Protein AF-A0A4V1VG09-F1 (afdb_monomer_lite)

Foldseek 3Di:
DQWDWDDDPPDIDIDGDCVVCPVVVVVVVVVVVVVVVVVVVVVVVVVVVVVVVVPDPPDPDD

pLDDT: mean 90.45, std 12.5, range [48.72, 98.25]

Radius of gyration: 26.89 Å; chains: 1; bounding box: 69×15×65 Å

Secondary structure (DSSP, 8-state):
--EEEEEETTEEEEEE--GGGHHHHHHHHHHHHHHHHHHHHHHHHHHHHHHHHHHS------

Structure (mmCIF, N/CA/C/O backbone):
data_AF-A0A4V1VG09-F1
#
_entry.id   AF-A0A4V1VG09-F1
#
loop_
_atom_site.group_PDB
_atom_site.id
_atom_site.type_symbol
_atom_site.label_atom_id
_atom_site.label_alt_id
_atom_site.label_comp_id
_atom_site.label_asym_id
_atom_site.label_entity_id
_atom_site.label_seq_id
_atom_site.pdbx_PDB_ins_code
_atom_site.Cartn_x
_atom_site.Cartn_y
_atom_site.Cartn_z
_atom_site.occupancy
_atom_site.B_iso_or_equiv
_atom_site.auth_seq_id
_atom_site.auth_comp_id
_atom_site.auth_asym_id
_atom_site.auth_atom_id
_atom_site.pdbx_PDB_model_num
ATOM 1 N N . GLY A 1 1 ? -11.937 2.132 15.081 1.00 79.12 1 GLY A N 1
ATOM 2 C CA . GLY A 1 1 ? -10.497 1.905 15.327 1.00 79.12 1 GLY A CA 1
ATOM 3 C C . GLY A 1 1 ? -10.160 0.463 15.006 1.00 79.12 1 GLY A C 1
ATOM 4 O O . GLY A 1 1 ? -11.087 -0.320 14.888 1.00 79.12 1 GLY A O 1
ATOM 5 N N . LEU A 1 2 ? -8.875 0.117 14.884 1.00 93.75 2 LEU A N 1
ATOM 6 C CA . LEU A 1 2 ? -8.371 -1.208 14.453 1.00 93.75 2 LEU A CA 1
ATOM 7 C C . LEU A 1 2 ? -8.867 -2.411 15.270 1.00 93.75 2 LEU A C 1
ATOM 9 O O . LEU A 1 2 ? -8.662 -3.556 14.884 1.00 93.75 2 LEU A O 1
ATOM 13 N N . ILE A 1 3 ? -9.471 -2.155 16.427 1.00 94.25 3 ILE A N 1
ATOM 14 C CA . ILE A 1 3 ? -10.025 -3.172 17.306 1.00 94.25 3 ILE A CA 1
ATOM 15 C C . ILE A 1 3 ? -11.502 -2.867 17.514 1.00 94.25 3 ILE A C 1
ATOM 17 O O . ILE A 1 3 ? -11.860 -1.780 17.980 1.00 94.25 3 ILE A O 1
ATOM 21 N N . ARG A 1 4 ? -12.346 -3.856 17.223 1.00 94.44 4 ARG A N 1
ATOM 22 C CA . ARG A 1 4 ? -13.746 -3.882 17.633 1.00 94.44 4 ARG A CA 1
ATOM 23 C C . ARG A 1 4 ? -13.850 -4.563 18.989 1.00 94.44 4 ARG A C 1
ATOM 25 O O . ARG A 1 4 ? -13.159 -5.542 19.262 1.00 94.44 4 ARG A O 1
ATOM 32 N N . ARG A 1 5 ? -14.710 -4.028 19.850 1.00 95.38 5 ARG A N 1
ATOM 33 C CA . ARG A 1 5 ? -14.960 -4.566 21.188 1.00 95.38 5 ARG A CA 1
ATOM 34 C C . ARG A 1 5 ? -16.447 -4.839 21.351 1.00 95.38 5 ARG A C 1
ATOM 36 O O . ARG A 1 5 ? -17.258 -3.972 21.042 1.00 95.38 5 ARG A O 1
ATOM 43 N N . GLU A 1 6 ? -16.781 -6.018 21.853 1.00 95.25 6 GLU A N 1
ATOM 44 C CA . GLU A 1 6 ? -18.136 -6.443 22.201 1.00 95.25 6 GLU A CA 1
ATOM 45 C C . GLU A 1 6 ? -18.156 -6.839 23.683 1.00 95.25 6 GLU A C 1
ATOM 47 O O . GLU A 1 6 ? -17.323 -7.626 24.137 1.00 95.25 6 GLU A O 1
ATOM 52 N N . VAL A 1 7 ? -19.084 -6.279 24.461 1.00 95.38 7 VAL A N 1
ATOM 53 C CA . VAL A 1 7 ? -19.207 -6.589 25.893 1.00 95.38 7 VAL A CA 1
ATOM 54 C C . VAL A 1 7 ? -20.232 -7.704 26.083 1.00 95.38 7 VAL A C 1
ATOM 56 O O . VAL A 1 7 ? -21.397 -7.549 25.728 1.00 95.38 7 VAL A O 1
ATOM 59 N N . ARG A 1 8 ? -19.802 -8.817 26.685 1.00 94.62 8 ARG A N 1
ATOM 60 C CA . ARG A 1 8 ? -20.637 -9.965 27.060 1.00 94.62 8 ARG A CA 1
ATOM 61 C C . ARG A 1 8 ? -20.617 -10.135 28.576 1.00 94.62 8 ARG A C 1
ATOM 63 O O . ARG A 1 8 ? -19.762 -10.820 29.139 1.00 94.62 8 ARG A O 1
ATOM 70 N N . GLY A 1 9 ? -21.553 -9.467 29.251 1.00 94.69 9 GLY A N 1
ATOM 71 C CA . GLY A 1 9 ? -21.600 -9.418 30.713 1.00 94.69 9 GLY A CA 1
ATOM 72 C C . GLY A 1 9 ? -20.360 -8.725 31.283 1.00 94.69 9 GLY A C 1
ATOM 73 O O . GLY A 1 9 ? -20.151 -7.542 31.043 1.00 94.69 9 GLY A O 1
ATOM 74 N N . ARG A 1 10 ? -19.527 -9.464 32.027 1.00 96.06 10 ARG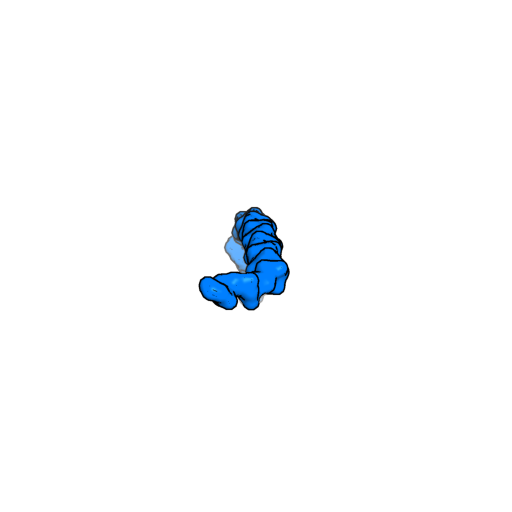 A N 1
ATOM 75 C CA . ARG A 1 10 ? -18.243 -8.967 32.565 1.00 96.06 10 ARG A CA 1
ATOM 76 C C . ARG A 1 10 ? -17.060 -9.189 31.616 1.00 96.06 10 ARG A C 1
ATOM 78 O O . ARG A 1 10 ? -15.960 -8.725 31.902 1.00 96.06 10 ARG A O 1
ATOM 85 N N . THR A 1 11 ? -17.267 -9.913 30.520 1.00 95.75 11 THR A N 1
ATOM 86 C CA . THR A 1 11 ? -16.212 -10.273 29.572 1.00 95.75 11 THR A CA 1
ATOM 87 C C . THR A 1 11 ? -16.204 -9.307 28.396 1.00 95.75 11 THR A C 1
ATOM 89 O O . THR A 1 11 ? -17.243 -9.032 27.800 1.00 95.75 11 THR A O 1
ATOM 92 N N . HIS A 1 12 ? -15.020 -8.823 28.026 1.00 95.75 12 HIS A N 1
ATOM 93 C CA . HIS A 1 12 ? -14.811 -8.011 26.830 1.00 95.75 12 HIS A CA 1
ATOM 94 C C . HIS A 1 12 ? -14.211 -8.889 25.734 1.00 95.75 12 HIS A C 1
ATOM 96 O O . HIS A 1 12 ? -13.087 -9.370 25.866 1.00 95.75 12 HIS A O 1
ATOM 102 N N . VAL A 1 13 ? -14.957 -9.093 24.654 1.00 95.94 13 VAL A N 1
ATOM 103 C CA . VAL A 1 13 ? -14.467 -9.777 23.458 1.00 95.94 13 VAL A CA 1
ATOM 104 C C . VAL A 1 13 ? -13.894 -8.720 22.522 1.00 95.94 13 VAL A C 1
ATOM 106 O O . VAL A 1 13 ? -14.588 -7.781 22.139 1.00 95.94 13 VAL A O 1
ATOM 109 N N . CYS A 1 14 ? -12.619 -8.858 22.170 1.00 95.62 14 CYS A N 1
ATOM 110 C CA . CYS A 1 14 ? -11.929 -7.955 21.254 1.00 95.62 14 CYS A CA 1
ATOM 111 C C . CYS A 1 14 ? -11.569 -8.706 19.972 1.00 95.62 14 CYS A C 1
ATOM 113 O O . CYS A 1 14 ? -11.033 -9.811 20.038 1.00 95.62 14 CYS A O 1
ATOM 115 N N . SER A 1 15 ? -11.822 -8.095 18.819 1.00 94.19 15 SER A N 1
ATOM 116 C CA . SER A 1 15 ? -11.428 -8.614 17.510 1.00 94.19 15 SER A CA 1
ATOM 117 C C . SER A 1 15 ? -10.786 -7.521 16.662 1.00 94.19 15 SER A C 1
ATOM 119 O O . SER A 1 15 ? -11.007 -6.330 16.885 1.00 94.19 15 SER A O 1
ATOM 121 N N . LEU A 1 16 ? -9.964 -7.928 15.697 1.00 94.81 16 LEU A N 1
ATOM 122 C CA . LEU A 1 16 ? -9.401 -7.010 14.712 1.00 94.81 16 LEU A CA 1
ATOM 123 C C . LEU A 1 16 ? -10.501 -6.518 13.769 1.00 94.81 16 LEU A C 1
ATOM 125 O O . LEU A 1 16 ? -11.327 -7.300 13.297 1.00 94.81 16 LEU A O 1
ATOM 129 N N . ASP A 1 17 ? -10.482 -5.221 13.490 1.00 94.06 17 ASP A N 1
ATOM 130 C CA . ASP A 1 17 ? -11.291 -4.585 12.460 1.00 94.06 17 ASP A CA 1
ATOM 131 C C . ASP A 1 17 ? -10.348 -4.115 11.344 1.00 94.06 17 ASP A C 1
ATOM 133 O O . ASP A 1 17 ? -9.593 -3.163 11.561 1.00 94.06 17 ASP A O 1
ATOM 137 N N . PRO A 1 18 ? -10.329 -4.788 10.179 1.00 90.75 18 PRO A N 1
ATOM 138 C CA . PRO A 1 18 ? -9.468 -4.399 9.069 1.00 90.75 18 PRO A CA 1
ATOM 139 C C . PRO A 1 18 ? -10.002 -3.180 8.308 1.00 90.75 18 PRO A C 1
ATOM 141 O O . PRO A 1 18 ? -9.239 -2.562 7.574 1.00 90.75 18 PRO A O 1
ATOM 144 N N . GLY A 1 19 ? -11.277 -2.805 8.483 1.00 93.25 19 GLY A N 1
ATOM 145 C CA . GLY A 1 19 ? -11.897 -1.691 7.757 1.00 93.25 19 GLY A CA 1
ATOM 146 C C . GLY A 1 19 ? -11.100 -0.380 7.840 1.00 93.25 19 GLY A C 1
ATOM 147 O O . GLY A 1 19 ? -10.808 0.205 6.804 1.00 93.25 19 GLY A O 1
ATOM 148 N N . PRO A 1 20 ? -10.647 0.051 9.032 1.00 92.50 20 PRO A N 1
ATOM 149 C CA . PRO A 1 20 ? -9.799 1.234 9.191 1.00 92.50 20 PRO A CA 1
ATOM 150 C C . PRO A 1 20 ? -8.440 1.206 8.466 1.00 92.50 20 PRO A C 1
ATOM 152 O O . PRO A 1 20 ? -7.788 2.243 8.414 1.00 92.50 20 PRO A O 1
ATOM 155 N N . LEU A 1 21 ? -7.980 0.057 7.952 1.00 94.88 21 LEU A N 1
ATOM 156 C CA . LEU A 1 21 ? -6.756 -0.040 7.142 1.00 94.88 21 LEU A CA 1
ATOM 157 C C . LEU A 1 21 ? -7.013 0.058 5.637 1.00 94.88 21 LEU A C 1
ATOM 159 O O . LEU A 1 21 ? -6.044 0.142 4.886 1.00 94.88 21 LEU A O 1
ATOM 163 N N . ALA A 1 22 ? -8.272 0.036 5.191 1.00 93.88 22 ALA A N 1
ATOM 164 C CA . ALA A 1 22 ? -8.610 -0.007 3.771 1.00 93.88 22 ALA A CA 1
ATOM 165 C C . ALA A 1 22 ? -8.023 1.191 3.009 1.00 93.88 22 ALA A C 1
ATOM 167 O O . ALA A 1 22 ? -7.273 0.991 2.056 1.00 9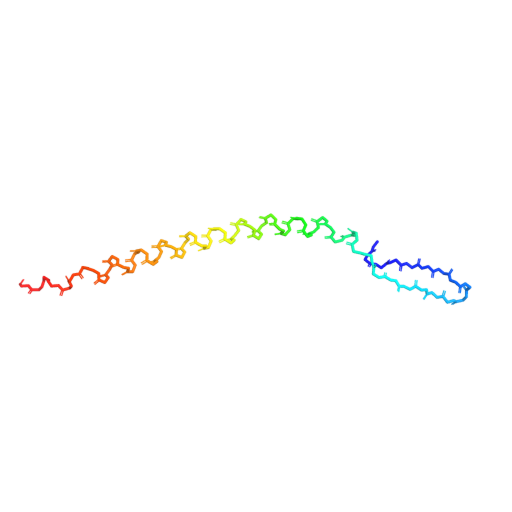3.88 22 ALA A O 1
ATOM 168 N N . ASP A 1 23 ? -8.261 2.410 3.496 1.00 92.12 23 ASP A N 1
ATOM 169 C CA . ASP A 1 23 ? -7.793 3.641 2.847 1.00 92.12 23 ASP A CA 1
ATOM 170 C C . ASP A 1 23 ? -6.258 3.704 2.771 1.00 92.12 23 ASP A C 1
ATOM 172 O O . ASP A 1 23 ? -5.677 4.088 1.755 1.00 92.12 23 ASP A O 1
ATOM 176 N N . ALA A 1 24 ? -5.577 3.276 3.840 1.00 94.38 24 ALA A N 1
ATOM 177 C CA . ALA A 1 24 ? -4.118 3.214 3.870 1.00 94.38 24 ALA A CA 1
ATOM 178 C C . ALA A 1 24 ? -3.581 2.180 2.871 1.00 94.38 24 ALA A C 1
ATOM 180 O O . ALA A 1 24 ? -2.600 2.442 2.176 1.00 94.38 24 ALA A O 1
ATOM 181 N N . HIS A 1 25 ? -4.224 1.015 2.781 1.00 95.44 25 HIS A N 1
ATOM 182 C CA . HIS A 1 25 ? -3.842 -0.031 1.840 1.00 95.44 25 HIS A CA 1
ATOM 183 C C . HIS A 1 25 ? -4.059 0.402 0.384 1.00 95.44 25 HIS A C 1
ATOM 185 O O . HIS A 1 25 ? -3.191 0.168 -0.456 1.00 95.44 25 HIS A O 1
ATOM 191 N N . GLU A 1 26 ? -5.166 1.085 0.088 1.00 96.44 26 GLU A N 1
ATOM 192 C CA . GLU A 1 26 ? -5.442 1.624 -1.244 1.00 96.44 26 GLU A CA 1
ATOM 193 C C . GLU A 1 26 ? -4.382 2.649 -1.661 1.00 96.44 26 GLU A C 1
ATOM 195 O O . GLU A 1 26 ? -3.794 2.534 -2.741 1.00 96.44 26 GLU A O 1
ATOM 200 N N . TRP A 1 27 ? -4.080 3.604 -0.777 1.00 96.19 27 TRP A N 1
ATOM 201 C CA . TRP A 1 27 ? -3.047 4.606 -1.015 1.00 96.19 27 TRP A CA 1
ATOM 202 C C . TRP A 1 27 ? -1.678 3.959 -1.252 1.00 96.19 27 TRP A C 1
ATOM 204 O O . TRP A 1 27 ? -1.019 4.268 -2.245 1.00 96.19 27 TRP A O 1
ATOM 214 N N . LEU A 1 28 ? -1.277 3.001 -0.409 1.00 97.75 28 LEU A N 1
ATOM 215 C CA . LEU A 1 28 ? -0.024 2.261 -0.587 1.00 97.75 28 LEU A CA 1
ATOM 216 C C . LEU A 1 28 ? 0.024 1.534 -1.933 1.00 97.75 28 LEU A C 1
ATOM 218 O O . LEU A 1 28 ? 1.033 1.626 -2.629 1.00 97.75 28 LEU A O 1
ATOM 222 N N . GLY A 1 29 ? -1.070 0.891 -2.345 1.00 97.69 29 GLY A N 1
ATOM 223 C CA . GLY A 1 29 ? -1.137 0.180 -3.621 1.00 97.69 29 GLY A CA 1
ATOM 224 C C . GLY A 1 29 ? -0.942 1.093 -4.837 1.00 97.69 29 GLY A C 1
ATOM 225 O O . GLY A 1 29 ? -0.389 0.663 -5.852 1.00 97.69 29 GLY A O 1
ATOM 226 N N . VAL A 1 30 ? -1.357 2.364 -4.759 1.00 96.56 30 VAL A N 1
ATOM 227 C CA . VAL A 1 30 ? -1.080 3.352 -5.817 1.00 96.56 30 VAL A CA 1
ATOM 228 C C . VAL A 1 30 ? 0.423 3.592 -5.953 1.00 96.56 30 VAL A C 1
ATOM 230 O O . VAL A 1 30 ? 0.958 3.520 -7.061 1.00 96.56 30 VAL A O 1
ATOM 233 N N . TYR A 1 31 ? 1.109 3.848 -4.840 1.00 96.94 31 TYR A N 1
ATOM 234 C CA . TYR A 1 31 ? 2.546 4.123 -4.852 1.00 96.94 31 TYR A CA 1
ATOM 235 C C . TYR A 1 31 ? 3.380 2.887 -5.168 1.00 96.94 31 TYR A C 1
ATOM 237 O O . TYR A 1 31 ? 4.386 3.011 -5.859 1.00 96.94 31 TYR A O 1
ATOM 245 N N . GLU A 1 32 ? 2.952 1.712 -4.712 1.00 97.88 32 GLU A N 1
ATOM 246 C CA . GLU A 1 32 ? 3.586 0.438 -5.038 1.00 97.88 32 GLU A CA 1
ATOM 247 C C . GLU A 1 32 ? 3.659 0.257 -6.556 1.00 97.88 32 GLU A C 1
ATOM 249 O O . GLU A 1 32 ? 4.750 0.214 -7.118 1.00 97.88 32 GLU A O 1
ATOM 254 N N . ARG A 1 33 ? 2.512 0.289 -7.250 1.00 97.06 33 ARG A N 1
ATOM 255 C CA . ARG A 1 33 ? 2.468 0.137 -8.716 1.00 97.06 33 ARG A CA 1
ATOM 256 C C . ARG A 1 33 ? 3.304 1.189 -9.441 1.00 97.06 33 ARG A C 1
ATOM 258 O O . ARG A 1 33 ? 3.974 0.886 -10.426 1.00 97.06 33 ARG A O 1
ATOM 265 N N . PHE A 1 34 ? 3.255 2.425 -8.958 1.00 96.00 34 PHE A N 1
ATOM 266 C CA . PHE A 1 34 ? 4.005 3.536 -9.525 1.00 96.00 34 PHE A CA 1
ATOM 267 C C . PHE A 1 34 ? 5.521 3.342 -9.426 1.00 96.00 34 PHE A C 1
ATOM 269 O O . PHE A 1 34 ? 6.235 3.579 -10.402 1.00 96.00 34 PHE A O 1
ATOM 276 N N . TRP A 1 35 ? 6.020 2.927 -8.262 1.00 97.81 35 TRP A N 1
ATOM 277 C CA . TRP A 1 35 ? 7.451 2.747 -8.043 1.00 97.81 35 TRP A CA 1
ATOM 278 C C . TRP A 1 35 ? 7.979 1.475 -8.687 1.00 97.81 35 TRP A C 1
ATOM 280 O O . TRP A 1 35 ? 9.035 1.543 -9.312 1.00 97.81 35 TRP A O 1
ATOM 290 N N . THR A 1 36 ? 7.236 0.368 -8.624 1.00 97.56 36 THR A N 1
ATOM 291 C CA . THR A 1 36 ? 7.615 -0.888 -9.284 1.00 97.56 36 THR A CA 1
ATOM 292 C C . THR A 1 36 ? 7.879 -0.657 -10.769 1.00 97.56 36 THR A C 1
ATOM 294 O O . THR A 1 36 ? 8.991 -0.886 -11.230 1.00 97.56 36 THR A O 1
ATOM 297 N N . GLY A 1 37 ? 6.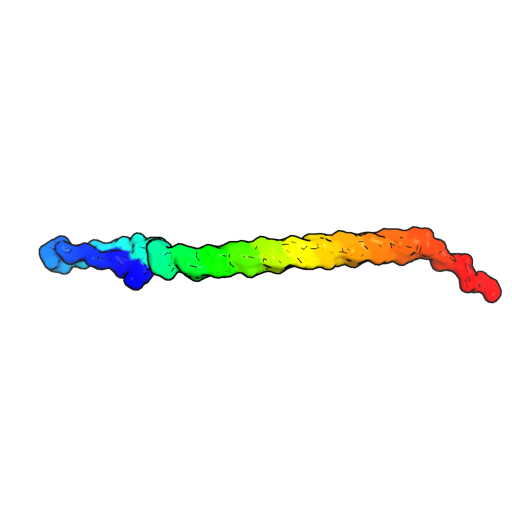931 -0.054 -11.496 1.00 96.25 37 GLY A N 1
ATOM 298 C CA . GLY A 1 37 ? 7.105 0.167 -12.935 1.00 96.25 37 GLY A CA 1
ATOM 299 C C . GLY A 1 37 ? 8.277 1.091 -13.294 1.00 96.25 37 GLY A C 1
ATOM 300 O O . GLY A 1 37 ? 8.915 0.917 -14.329 1.00 96.25 37 GLY A O 1
ATOM 301 N N . ARG A 1 38 ? 8.598 2.076 -12.446 1.00 96.88 38 ARG A N 1
ATOM 302 C CA . ARG A 1 38 ? 9.747 2.967 -12.683 1.00 96.88 38 ARG A CA 1
ATOM 303 C C . ARG A 1 38 ? 11.082 2.297 -12.421 1.00 96.88 38 ARG A C 1
ATOM 305 O O . ARG A 1 38 ? 12.045 2.594 -13.122 1.00 96.88 38 ARG A O 1
ATOM 312 N N . ILE A 1 39 ? 11.139 1.445 -11.405 1.00 98.06 39 ILE A N 1
ATOM 313 C CA . ILE A 1 39 ? 12.341 0.684 -11.080 1.00 98.06 39 ILE A CA 1
ATOM 314 C C . ILE A 1 39 ? 12.601 -0.349 -12.181 1.00 98.06 39 ILE A C 1
ATOM 316 O O . ILE A 1 39 ? 13.733 -0.436 -12.648 1.00 98.06 39 ILE A O 1
ATOM 320 N N . ASP A 1 40 ? 11.559 -1.025 -12.673 1.00 97.94 40 ASP A N 1
ATOM 321 C CA . ASP A 1 40 ? 11.664 -1.970 -13.793 1.00 97.94 40 ASP A CA 1
ATOM 322 C C . ASP A 1 40 ? 12.204 -1.289 -15.065 1.00 97.94 40 ASP A C 1
ATOM 324 O O . ASP A 1 40 ? 13.104 -1.801 -15.736 1.00 97.94 40 ASP A O 1
ATOM 328 N N . GLU A 1 41 ? 11.693 -0.098 -15.395 1.00 97.75 41 GLU A N 1
ATOM 329 C CA . GLU A 1 41 ? 12.174 0.664 -16.553 1.00 97.75 41 GLU A CA 1
ATOM 330 C C . GLU A 1 41 ? 13.624 1.128 -16.370 1.00 97.75 41 GLU A C 1
ATOM 332 O O . GLU A 1 41 ? 14.427 1.037 -17.302 1.00 97.75 41 GLU A O 1
ATOM 337 N N . LEU A 1 42 ? 13.987 1.587 -15.170 1.00 98.25 42 LEU A N 1
ATOM 338 C CA . LEU A 1 42 ? 15.366 1.957 -14.861 1.00 98.25 42 LEU A CA 1
ATOM 339 C C . LEU A 1 42 ? 16.309 0.761 -15.030 1.00 98.25 42 LEU A C 1
ATOM 341 O O . LEU A 1 42 ? 17.357 0.891 -15.663 1.00 98.25 42 LEU A O 1
ATOM 345 N N . GLU A 1 43 ? 15.931 -0.406 -14.511 1.00 98.06 43 GLU A N 1
ATOM 346 C CA . GLU A 1 43 ? 16.705 -1.635 -14.662 1.00 98.06 43 GLU A CA 1
ATOM 347 C C . GLU A 1 43 ? 16.912 -1.986 -16.142 1.00 98.06 43 GLU A C 1
ATOM 349 O O . GLU A 1 43 ? 18.031 -2.292 -16.564 1.00 98.06 43 GLU A O 1
ATOM 354 N N . ARG A 1 44 ? 15.857 -1.885 -16.959 1.00 97.88 44 ARG A N 1
ATOM 355 C CA . ARG A 1 44 ? 15.927 -2.133 -18.405 1.00 97.88 44 ARG A CA 1
ATOM 356 C C . ARG A 1 44 ? 16.923 -1.202 -19.098 1.00 97.88 44 ARG A C 1
ATOM 358 O O . ARG A 1 44 ? 17.704 -1.661 -19.935 1.00 97.88 44 ARG A O 1
ATOM 365 N N . LEU A 1 45 ? 16.899 0.088 -18.763 1.00 97.94 45 LEU A N 1
ATOM 366 C CA . LEU A 1 45 ? 17.798 1.088 -19.342 1.00 97.94 45 LEU A CA 1
ATOM 367 C C . LEU A 1 45 ? 19.257 0.830 -18.961 1.00 97.94 45 LEU A C 1
ATOM 369 O O . LEU A 1 45 ? 20.118 0.842 -19.840 1.00 97.94 45 LEU A O 1
ATOM 373 N N . LEU A 1 46 ? 19.525 0.530 -17.688 1.00 97.44 46 LEU A N 1
ATOM 374 C CA . LEU A 1 46 ? 20.875 0.219 -17.209 1.00 97.44 46 LEU A CA 1
ATOM 375 C C . LEU A 1 46 ? 21.437 -1.030 -17.897 1.00 97.44 46 LEU A C 1
ATOM 377 O O . LEU A 1 46 ? 22.539 -0.996 -18.439 1.00 97.44 46 LEU A O 1
ATOM 381 N N . ARG A 1 47 ? 20.646 -2.105 -17.996 1.00 96.75 47 ARG A N 1
ATOM 382 C CA . ARG A 1 47 ? 21.055 -3.327 -18.712 1.00 96.75 47 ARG A CA 1
ATOM 383 C C . ARG A 1 47 ? 21.349 -3.064 -20.191 1.00 96.75 47 ARG A C 1
ATOM 385 O O . ARG A 1 47 ? 22.281 -3.644 -20.746 1.00 96.75 47 ARG A O 1
ATOM 392 N N . ALA A 1 48 ? 20.566 -2.202 -20.841 1.00 96.25 48 ALA A N 1
ATOM 393 C CA . ALA A 1 48 ? 20.805 -1.819 -22.230 1.00 96.25 48 ALA A CA 1
ATOM 394 C C . ALA A 1 48 ? 22.096 -0.998 -22.394 1.00 96.25 48 ALA A C 1
ATOM 396 O O . ALA A 1 48 ? 22.805 -1.161 -23.390 1.00 96.25 48 ALA A O 1
ATOM 397 N N . GLU A 1 49 ? 22.416 -0.130 -21.434 1.00 95.62 49 GLU A N 1
ATOM 398 C CA . GLU A 1 49 ? 23.677 0.613 -21.404 1.00 95.62 49 GLU A CA 1
ATOM 399 C C . GLU A 1 49 ? 24.877 -0.325 -21.219 1.00 95.62 49 GLU A C 1
ATOM 401 O O . GLU A 1 49 ? 25.839 -0.244 -21.986 1.00 95.62 49 GLU A O 1
ATOM 406 N N . ASP A 1 50 ? 24.799 -1.258 -20.270 1.00 95.19 50 ASP A N 1
ATOM 407 C CA . ASP A 1 50 ? 25.854 -2.242 -20.014 1.00 95.19 50 ASP A CA 1
ATOM 408 C C . ASP A 1 50 ? 26.106 -3.130 -21.240 1.00 95.19 50 ASP A C 1
ATOM 410 O O . ASP A 1 50 ? 27.254 -3.327 -21.648 1.00 95.19 50 ASP A O 1
ATOM 414 N N . ALA A 1 51 ? 25.036 -3.586 -21.903 1.00 93.31 51 ALA A N 1
ATOM 415 C CA . ALA A 1 51 ? 25.122 -4.347 -23.149 1.00 93.31 51 ALA A CA 1
ATOM 416 C C . ALA A 1 51 ? 25.827 -3.555 -24.266 1.00 93.31 51 ALA A C 1
ATOM 418 O O . ALA A 1 51 ? 26.630 -4.103 -25.024 1.00 93.31 51 ALA A O 1
ATOM 419 N N . ARG A 1 52 ? 25.573 -2.243 -24.361 1.00 92.00 52 ARG A N 1
ATOM 420 C CA . ARG A 1 52 ? 26.262 -1.368 -25.320 1.00 92.00 52 ARG A CA 1
ATOM 421 C C . ARG A 1 52 ? 27.741 -1.214 -24.981 1.00 92.00 52 ARG A C 1
ATOM 423 O O . ARG A 1 52 ? 28.565 -1.329 -25.888 1.00 92.00 52 ARG A O 1
ATOM 430 N N . LYS A 1 53 ? 28.079 -1.000 -23.706 1.00 87.50 53 LYS A N 1
ATOM 431 C CA . LYS A 1 53 ? 29.468 -0.869 -23.237 1.00 87.50 53 LYS A CA 1
ATOM 432 C C . LYS A 1 53 ? 30.289 -2.122 -23.532 1.00 87.50 53 LYS A C 1
ATOM 434 O O . LYS A 1 53 ? 31.368 -1.995 -24.093 1.00 87.50 53 LYS A O 1
ATOM 439 N N . THR A 1 54 ? 29.759 -3.316 -23.263 1.00 81.56 54 THR A N 1
ATOM 440 C CA . THR A 1 54 ? 30.472 -4.572 -23.566 1.00 81.56 54 THR A CA 1
ATOM 441 C C . THR A 1 54 ? 30.575 -4.882 -25.062 1.00 81.56 54 THR A C 1
ATOM 443 O O . THR A 1 54 ? 31.434 -5.666 -25.456 1.00 81.56 54 THR A O 1
ATOM 446 N N . SER A 1 55 ? 29.701 -4.314 -25.902 1.00 74.81 55 SER A N 1
ATOM 447 C CA . SER A 1 55 ? 29.713 -4.545 -27.356 1.00 74.81 55 SER A CA 1
ATOM 448 C C . SER A 1 55 ? 30.671 -3.632 -28.123 1.00 74.81 55 SER A C 1
ATOM 450 O O . SER A 1 55 ? 30.954 -3.890 -29.293 1.00 74.81 55 SER A O 1
ATOM 452 N N . LYS A 1 56 ? 31.172 -2.562 -27.491 1.00 64.88 56 LYS A N 1
ATOM 453 C CA . LYS A 1 56 ? 32.188 -1.698 -28.085 1.00 64.88 56 LYS A CA 1
ATOM 454 C C . LYS A 1 56 ? 33.556 -2.335 -27.811 1.00 64.88 56 LYS A C 1
ATOM 456 O O . LYS A 1 56 ? 33.948 -2.369 -26.648 1.00 64.88 56 LYS A O 1
ATOM 461 N N . PRO A 1 57 ? 34.274 -2.858 -28.824 1.00 58.03 57 PRO A N 1
ATOM 462 C CA . PRO A 1 57 ? 35.611 -3.371 -28.591 1.00 58.03 57 PRO A CA 1
ATOM 463 C C . PRO A 1 57 ? 36.488 -2.197 -28.156 1.00 58.03 57 PRO A C 1
ATOM 465 O O . PRO A 1 57 ? 36.596 -1.185 -28.851 1.00 58.03 57 PRO A O 1
ATOM 468 N N . GLU A 1 58 ? 37.059 -2.322 -26.966 1.00 60.03 58 GLU A N 1
ATOM 469 C CA . GLU A 1 58 ? 38.149 -1.495 -26.474 1.00 60.0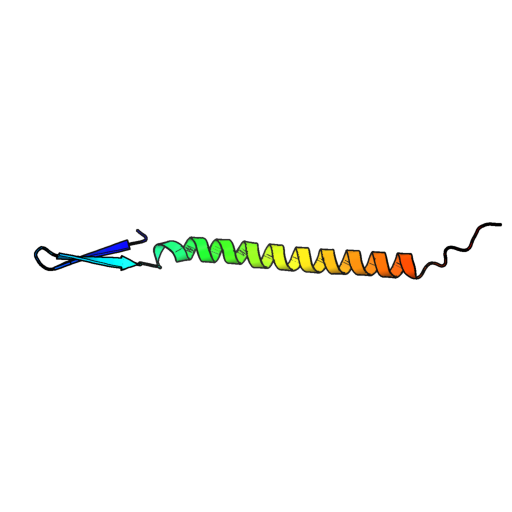3 58 GLU A CA 1
ATOM 470 C C . GLU A 1 58 ? 39.358 -1.801 -27.369 1.00 60.03 58 GLU A C 1
ATOM 472 O O . GLU A 1 58 ? 40.032 -2.818 -27.231 1.00 60.03 58 GLU A O 1
ATOM 477 N N . GLY A 1 59 ? 39.506 -1.011 -28.428 1.00 61.97 59 GLY A N 1
ATOM 478 C CA . GLY A 1 59 ? 40.411 -1.311 -29.527 1.00 61.97 59 GLY A CA 1
ATOM 479 C C . GLY A 1 59 ? 40.559 -0.118 -30.451 1.00 61.97 59 GLY A C 1
ATOM 480 O O . GLY A 1 59 ? 40.228 -0.208 -31.627 1.00 61.97 59 GLY A O 1
ATOM 481 N N . ASP A 1 60 ? 41.026 0.997 -29.897 1.00 56.66 60 ASP A N 1
ATOM 482 C CA . ASP A 1 60 ? 41.726 2.023 -30.670 1.00 56.66 60 ASP A CA 1
ATOM 483 C C . ASP A 1 60 ? 42.803 2.665 -29.780 1.00 56.66 60 ASP A C 1
ATOM 485 O O . ASP A 1 60 ? 42.700 3.808 -29.349 1.00 56.66 60 ASP A O 1
ATOM 489 N N . GLU A 1 61 ? 43.811 1.864 -29.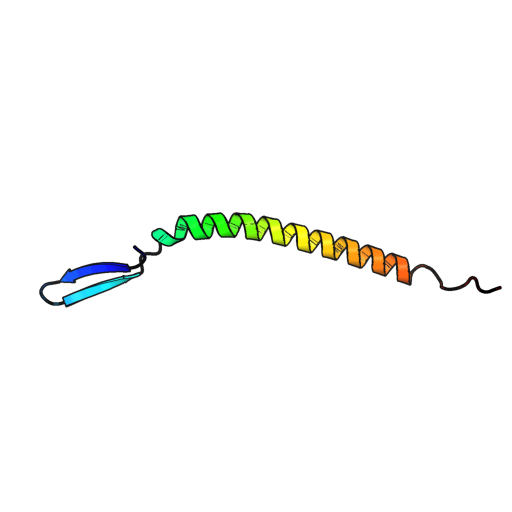424 1.00 54.03 61 GLU A N 1
ATOM 490 C CA . GLU A 1 61 ? 45.152 2.374 -29.129 1.00 54.03 61 GLU A CA 1
ATOM 491 C C . GLU A 1 61 ? 46.012 2.136 -30.380 1.00 54.03 61 GLU A C 1
ATOM 493 O O . GLU A 1 61 ? 46.379 0.997 -30.692 1.00 54.03 61 GLU A O 1
ATOM 498 N N . ARG A 1 62 ? 46.314 3.212 -31.110 1.00 48.72 62 ARG A N 1
ATOM 499 C CA . ARG A 1 62 ? 47.424 3.312 -32.065 1.00 48.72 62 ARG A CA 1
ATOM 500 C C . ARG A 1 62 ? 48.080 4.677 -31.958 1.00 48.72 62 ARG A C 1
ATOM 502 O O . ARG A 1 62 ? 47.342 5.674 -31.808 1.00 48.72 62 ARG A O 1
#

Sequence (62 aa):
GLIRREVRGRTHVCSLDPGPLADAHEWLGVYERFWTGRIDELERLLRAEDARKTSKPEGDER

=== Feature glossary ===
Key to the feature types in this record:

— What the protein is —

Primary structure: the covalent order of the twenty standard amino acids along the backbone. Two proteins with the same sequence will (almost always) fold to the same structure; two with 30% identity often share a fold but not the details.

Database cross-references. InterPro integrates a dozen domain/family signature databases into unified entries with residue-range hits. GO terms attach function/process/location labels with evidence codes. CATH codes position the fold in a four-level structural taxonomy. Organism is the NCBI-taxonomy species name.

— Where its atoms are —

The mmCIF block holds the 3D Cartesian coordinates of each backbone atom (N, Cα, C, O) in ångströms. mmCIF is the PDB's canonical archive format — a tagged-loop text representation of the atomic model.

Six rendered views show the 3D structure from the faces of a cube — i.e. along ±x, ±y, ±z. Rendering representation is drawn randomly per protein from cartoon (secondary-structure ribbons), sticks (backbone bonds), or molecular surface; coloring is either N→C rainbow (blue at the N-terminus through red at the C-terminus) or one color per chain.

— Local backbone conformation —

DSSP 8-state secondary structure assigns each residue one of H (α-helix), G (3₁₀-helix), I (π-helix), E (extended β-strand), B (isolated β-bridge), T (hydrogen-bonded turn), S (bend), or '-' (coil). The assignment is computed from backbone hydrogen-bond geometry via the Kabsch–Sander algorithm.

P-SEA three-state annotation labels each residue as helix, strand, or coil based purely on the geometry of the Cα trace. It serves as a fallback when the full backbone (and thus DSSP) is unavailable.

The φ/ψ torsion pair specifies the backbone conformation at each residue. φ rotates about the N–Cα bond, ψ about the Cα–C bond. Steric clashes forbid most of the (φ, ψ) plane — the allowed regions (α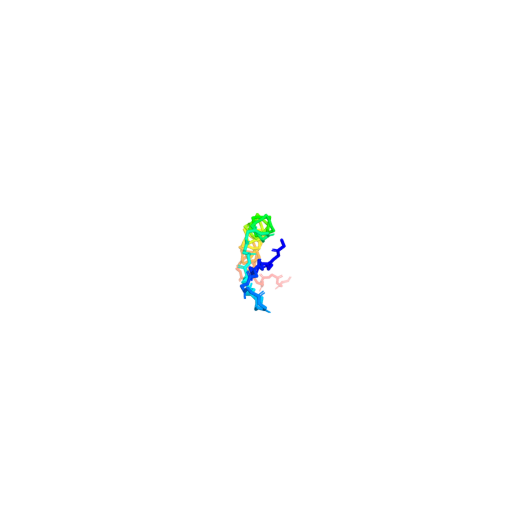-helix basin, β-sheet basin, left-handed helix) are the Ramachandran-allowed regions.

— Global shape and packing —

The geometric summary reports three shape descriptors. Rg (radius of gyration) measures how spread out the Cα atoms are about their centre of mass; compact globular proteins have small Rg, elongated or unfolded ones large. Cα contacts (<8 Å, |i−j|>4) count long-range residue pairs in spatial proximity — high for tightly packed folds, near zero for rods or random coil. The bounding-box extents give the protein's footprint along x, y, z in Å.

Accessible surface area quantifies burial. A residue with SASA near zero is packed into the hydrophobic core; one with SASA >100 Å² sits on the surface. Computed here via the Shrake–Rupley numerical algorithm with a 1.4 Å probe.

Plot images: a contact map (which residues are close in 3D, as an N×N binary image), a Ramachandran scatter (backbone torsion angles, revealing secondary-structure composition at a glance), and — for AlphaFold structures — a PAE heatmap (pairwise prediction confidence).

— Structural neighborhood —

The Foldseek 3Di string encodes local tertiary geometry as a 20-letter alphabet — one character per residue — derived from the relative positions of nearby Cα atoms. Unlike the amino-acid sequence, 3Di is a direct function of the 3D structure, so two proteins with the same fold have similar 3Di strings even at low sequence identity.

Nearest PDB neighbors are the top structural matches found by Foldseek when searching this structure against the entire Protein Data Bank. Each hit reports a TM-score (0 to 1; >0.5 almost always implies the same fold) and an E-value. These are *structural* homologs — they may share no detectable sequence similarity.

— Confidence and disorder —

For AlphaFold models, the B-factor field carries pLDDT — the model's own estimate of local accuracy on a 0–100 scale. Regions with pLDDT<50 should be treated as essentially unmodeled; they often correspond to intrinsically disordered segments.

B-factor (Debye–Waller factor) reflects atomic displacement in the crystal lattice. It is an experimental observable (units Å²), not a prediction; low values mean the atom is pinned down, high values mean it moves or is heterogeneous across the crystal.

Predicted aligned error is AlphaFold's pairwise confidence. Unlike pLDDT (per-residue), PAE is per-residue-pair and captures whether two parts of the structure are correctly placed relative to each other. Units are ångströms of expected positional error.